Protein AF-A0A2H6GKX2-F1 (afdb_monomer_lite)

Structure (mmCIF, N/CA/C/O backbone):
data_AF-A0A2H6GKX2-F1
#
_entry.id   AF-A0A2H6GKX2-F1
#
loop_
_atom_site.group_PDB
_atom_site.id
_atom_site.type_symbol
_atom_site.label_atom_id
_atom_site.label_alt_id
_atom_site.label_comp_id
_atom_site.label_asym_id
_atom_site.label_entity_id
_atom_site.label_seq_id
_atom_site.pdbx_PDB_ins_code
_atom_site.Cartn_x
_atom_site.Cartn_y
_atom_site.Cartn_z
_atom_site.occupancy
_atom_site.B_iso_or_equiv
_atom_site.auth_seq_id
_atom_site.auth_comp_id
_atom_site.auth_asym_id
_atom_site.auth_atom_id
_atom_site.pdbx_PDB_model_num
ATOM 1 N N . MET A 1 1 ? -2.957 -5.981 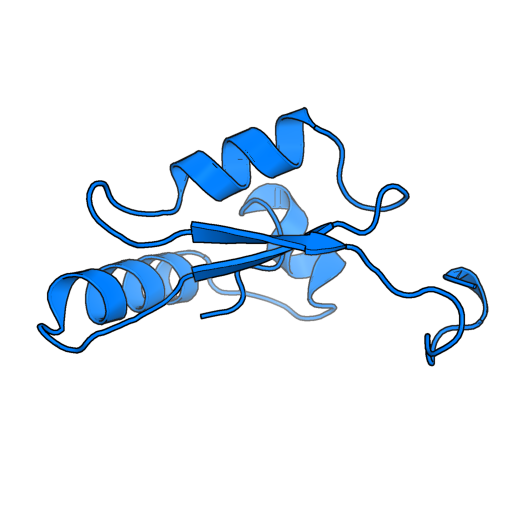5.485 1.00 96.88 1 MET A N 1
ATOM 2 C CA . MET A 1 1 ? -2.866 -6.381 4.056 1.00 96.88 1 MET A CA 1
ATOM 3 C C . MET A 1 1 ? -1.621 -5.771 3.427 1.00 96.88 1 MET A C 1
ATOM 5 O O . MET A 1 1 ? -1.233 -4.686 3.830 1.00 96.88 1 MET A O 1
ATOM 9 N N . ASP A 1 2 ? -0.987 -6.458 2.473 1.00 97.69 2 ASP A N 1
ATOM 10 C CA . ASP A 1 2 ? 0.130 -5.907 1.688 1.00 97.69 2 ASP A CA 1
ATOM 11 C C . ASP A 1 2 ? -0.417 -5.132 0.476 1.00 97.69 2 ASP A C 1
ATOM 13 O O . ASP A 1 2 ? -1.042 -5.730 -0.399 1.00 97.69 2 ASP A O 1
ATOM 17 N N . ILE A 1 3 ? -0.235 -3.811 0.450 1.00 98.25 3 ILE A N 1
ATOM 18 C CA . ILE A 1 3 ? -0.629 -2.933 -0.655 1.00 98.25 3 ILE A CA 1
ATOM 19 C C . ILE A 1 3 ? 0.598 -2.765 -1.549 1.00 98.25 3 ILE A C 1
ATOM 21 O O . ILE A 1 3 ? 1.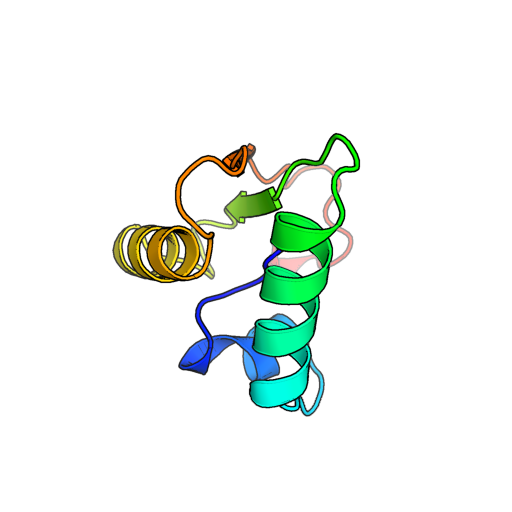572 -2.120 -1.181 1.00 98.25 3 ILE A O 1
ATOM 25 N N . LYS A 1 4 ? 0.579 -3.412 -2.714 1.00 96.69 4 LYS A N 1
ATOM 26 C CA . LYS A 1 4 ? 1.796 -3.622 -3.511 1.00 96.69 4 LYS A CA 1
ATOM 27 C C . LYS A 1 4 ? 2.268 -2.393 -4.284 1.00 96.69 4 LYS A C 1
ATOM 29 O O . LYS A 1 4 ? 3.456 -2.281 -4.566 1.00 96.69 4 LYS A O 1
ATOM 34 N N . ALA A 1 5 ? 1.342 -1.527 -4.676 1.00 98.06 5 ALA A N 1
ATOM 35 C CA . ALA A 1 5 ? 1.586 -0.420 -5.589 1.00 98.06 5 ALA A CA 1
ATOM 36 C C . ALA A 1 5 ? 0.426 0.589 -5.514 1.00 98.06 5 ALA A C 1
ATOM 38 O O . ALA A 1 5 ? -0.644 0.230 -5.005 1.00 98.06 5 ALA A O 1
ATOM 39 N N . PRO A 1 6 ? 0.581 1.815 -6.043 1.00 98.19 6 PRO A N 1
ATOM 40 C CA . PRO A 1 6 ? -0.578 2.638 -6.373 1.00 98.19 6 PRO A CA 1
ATOM 41 C C . PRO A 1 6 ? -1.414 1.946 -7.467 1.00 98.19 6 PRO A C 1
ATOM 43 O O . PRO A 1 6 ? -0.894 1.090 -8.192 1.00 98.19 6 PRO A O 1
ATOM 46 N N . LEU A 1 7 ? -2.708 2.270 -7.564 1.00 97.81 7 LEU A N 1
ATOM 47 C CA . LEU A 1 7 ? -3.665 1.527 -8.403 1.00 97.81 7 LEU A CA 1
ATOM 48 C C . LEU A 1 7 ? -3.204 1.423 -9.864 1.00 97.81 7 LEU A C 1
ATOM 50 O O . LEU A 1 7 ? -3.181 0.329 -10.426 1.00 97.81 7 LEU A O 1
ATOM 54 N N . GLU A 1 8 ? -2.686 2.515 -10.422 1.00 97.12 8 GLU A N 1
ATOM 55 C CA . GLU A 1 8 ? -2.214 2.592 -11.805 1.00 97.12 8 GLU A CA 1
ATOM 56 C C . GLU A 1 8 ? -0.986 1.710 -12.105 1.00 97.12 8 GLU A C 1
ATOM 58 O O . GLU A 1 8 ? -0.721 1.379 -13.261 1.00 97.12 8 GLU A O 1
ATOM 63 N N . LEU A 1 9 ? -0.227 1.309 -11.079 1.00 97.50 9 LEU A N 1
ATOM 64 C CA . LEU A 1 9 ? 0.922 0.405 -11.208 1.00 97.50 9 LEU A CA 1
ATOM 65 C C . LEU A 1 9 ? 0.612 -1.013 -10.712 1.00 97.50 9 LEU A C 1
ATOM 67 O O . LEU A 1 9 ? 1.436 -1.915 -10.881 1.00 97.50 9 LEU A O 1
ATOM 71 N N . TYR A 1 10 ? -0.561 -1.234 -10.114 1.00 97.56 10 TYR A N 1
ATOM 72 C CA . TYR A 1 10 ? -0.866 -2.452 -9.368 1.00 97.56 10 TYR A CA 1
ATOM 73 C C . TYR A 1 10 ? -0.836 -3.695 -10.245 1.00 97.56 10 TYR A C 1
ATOM 75 O O . TYR A 1 10 ? -0.183 -4.668 -9.880 1.00 97.56 10 TYR A O 1
ATOM 83 N N . ALA A 1 11 ? -1.458 -3.656 -11.426 1.00 97.19 11 ALA A N 1
ATOM 84 C CA . ALA A 1 11 ? -1.450 -4.787 -12.357 1.00 97.19 11 ALA A CA 1
ATOM 85 C C . ALA A 1 11 ? -0.022 -5.176 -12.767 1.00 97.19 11 ALA A C 1
ATOM 87 O O . ALA A 1 11 ? 0.356 -6.347 -12.744 1.00 97.19 11 ALA A O 1
ATOM 88 N N . ARG A 1 12 ? 0.795 -4.165 -13.093 1.00 96.00 12 ARG A N 1
ATOM 89 C CA . ARG A 1 12 ? 2.182 -4.345 -13.527 1.00 96.00 12 ARG A CA 1
ATOM 90 C C . ARG A 1 12 ? 3.035 -4.959 -12.422 1.00 96.00 12 ARG A C 1
ATOM 92 O O . ARG A 1 12 ? 3.753 -5.915 -12.686 1.00 96.00 12 ARG A O 1
ATOM 99 N N . LEU A 1 13 ? 2.965 -4.420 -11.204 1.00 94.69 13 LEU A N 1
ATOM 100 C CA . LEU A 1 13 ? 3.811 -4.876 -10.095 1.00 94.69 13 LEU A CA 1
ATOM 101 C C . LEU A 1 13 ? 3.296 -6.161 -9.434 1.00 94.69 13 LEU A C 1
ATOM 103 O O . LEU A 1 13 ? 4.088 -6.915 -8.875 1.00 94.69 13 LEU A O 1
ATOM 107 N N . ALA A 1 14 ? 1.994 -6.447 -9.516 1.00 93.56 14 ALA A N 1
ATOM 108 C CA . ALA A 1 14 ? 1.435 -7.733 -9.107 1.00 93.56 14 ALA A CA 1
ATOM 109 C C . ALA A 1 14 ? 1.642 -8.837 -10.161 1.00 93.56 14 ALA A C 1
ATOM 111 O O . ALA A 1 14 ? 1.492 -10.012 -9.834 1.00 93.56 14 ALA A O 1
ATOM 112 N N . GLY A 1 15 ? 1.968 -8.475 -11.408 1.00 94.00 15 GLY A N 1
ATOM 113 C CA 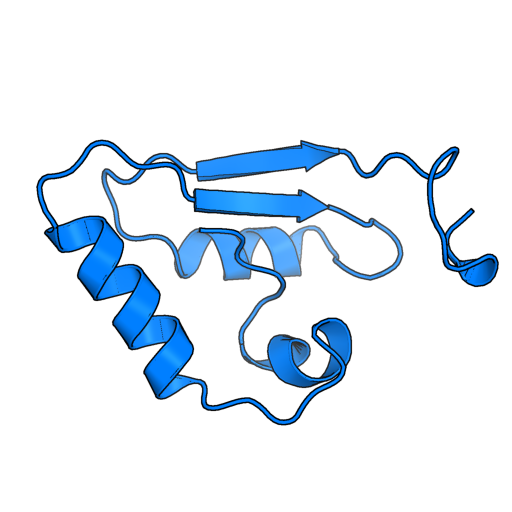. GLY A 1 15 ? 2.190 -9.416 -12.510 1.00 94.00 15 GLY A CA 1
ATOM 114 C C . GLY A 1 15 ? 0.918 -10.104 -13.016 1.00 94.00 15 GLY A C 1
ATOM 115 O O . GLY A 1 15 ? 1.000 -11.114 -13.710 1.00 94.00 15 GLY A O 1
ATOM 116 N N . VAL A 1 16 ? -0.261 -9.585 -12.665 1.00 95.25 16 VAL A N 1
ATOM 117 C CA . VAL A 1 16 ? -1.562 -10.170 -13.011 1.00 95.25 16 VAL A CA 1
ATOM 118 C C . VAL A 1 16 ? -2.552 -9.081 -13.400 1.00 95.25 16 VAL A C 1
ATOM 120 O O . VAL A 1 16 ? -2.421 -7.926 -12.995 1.00 95.25 16 VAL A O 1
ATOM 123 N N . LYS A 1 17 ? -3.584 -9.448 -14.166 1.00 95.69 17 LYS A N 1
ATOM 124 C CA . LYS A 1 17 ? -4.750 -8.574 -14.328 1.00 95.69 17 LYS A CA 1
ATOM 125 C C . LYS A 1 17 ? -5.405 -8.385 -12.964 1.00 95.69 17 LYS A C 1
ATOM 127 O O . LYS A 1 17 ? -5.590 -9.354 -12.228 1.00 95.69 17 LYS A O 1
ATOM 132 N N . ILE A 1 18 ? -5.752 -7.147 -12.650 1.00 96.06 18 ILE A N 1
ATOM 133 C CA . ILE A 1 18 ? -6.382 -6.781 -11.386 1.00 96.06 18 ILE A CA 1
ATOM 134 C C . ILE A 1 18 ? -7.735 -6.139 -11.637 1.00 96.06 18 ILE A C 1
ATOM 136 O O . ILE A 1 18 ? -8.045 -5.687 -12.736 1.00 96.06 18 ILE A O 1
ATOM 140 N N . ASP A 1 19 ? -8.516 -6.125 -10.572 1.00 97.25 19 ASP A N 1
ATOM 141 C CA . ASP A 1 19 ? -9.774 -5.416 -10.451 1.00 97.25 19 ASP A CA 1
ATOM 142 C C . ASP A 1 19 ? -9.572 -4.410 -9.311 1.00 97.25 19 ASP A C 1
ATOM 144 O O . ASP A 1 19 ? -9.426 -4.800 -8.146 1.00 97.25 19 ASP A O 1
ATOM 148 N N . GLU A 1 20 ? -9.440 -3.130 -9.666 1.00 97.19 20 GLU A N 1
ATOM 149 C CA . GLU A 1 20 ? -9.129 -2.057 -8.713 1.00 97.19 20 GLU A CA 1
ATOM 150 C C . GLU A 1 20 ? -10.209 -1.941 -7.634 1.00 97.19 20 GLU A C 1
ATOM 152 O O . GLU A 1 20 ? -9.891 -1.744 -6.457 1.00 97.19 20 GLU A O 1
ATOM 157 N N . GLU A 1 21 ? -11.475 -2.159 -8.000 1.00 98.06 21 GLU A N 1
ATOM 158 C CA . GLU A 1 21 ? -12.599 -2.099 -7.067 1.00 98.06 21 GLU A CA 1
ATOM 159 C C . GLU A 1 21 ? -12.481 -3.177 -5.993 1.00 98.06 21 GLU A C 1
ATOM 161 O O . GLU A 1 21 ? -12.750 -2.916 -4.820 1.00 98.06 21 GLU A O 1
ATOM 166 N N . LYS A 1 22 ? -12.019 -4.382 -6.349 1.00 98.19 22 LYS A N 1
ATOM 167 C CA . LYS A 1 22 ? -11.779 -5.443 -5.358 1.00 98.19 22 LYS A CA 1
ATOM 168 C C . LYS A 1 22 ? -10.666 -5.081 -4.387 1.00 98.19 22 LYS A C 1
ATOM 170 O O . LYS A 1 22 ? -10.815 -5.346 -3.196 1.00 98.19 22 LYS A O 1
ATOM 175 N N . ILE A 1 23 ? -9.586 -4.459 -4.860 1.00 98.25 23 ILE A N 1
ATOM 176 C CA . ILE A 1 23 ? -8.482 -4.013 -3.996 1.00 98.25 23 ILE A CA 1
ATOM 177 C C . ILE A 1 23 ? -8.996 -2.965 -3.005 1.00 98.25 23 ILE A C 1
ATOM 179 O O . ILE A 1 23 ? -8.817 -3.120 -1.794 1.00 98.25 23 ILE A O 1
ATOM 183 N N . LEU A 1 24 ? -9.687 -1.938 -3.506 1.00 98.50 24 LEU A N 1
ATOM 184 C CA . LEU A 1 24 ? -10.270 -0.882 -2.681 1.00 98.50 24 LEU A CA 1
ATOM 185 C C . LEU A 1 24 ? -11.293 -1.441 -1.690 1.00 98.50 24 LEU A C 1
ATOM 187 O O . LEU A 1 24 ? -11.262 -1.097 -0.507 1.00 98.50 24 LEU A O 1
ATOM 191 N N . ARG A 1 25 ? -12.159 -2.356 -2.132 1.00 98.56 25 ARG A N 1
ATOM 192 C CA . ARG A 1 25 ? -13.135 -3.025 -1.269 1.00 98.56 25 ARG A CA 1
ATOM 193 C C . ARG A 1 25 ? -12.455 -3.830 -0.167 1.00 98.56 25 ARG A C 1
ATOM 195 O O . ARG A 1 25 ? -12.890 -3.752 0.977 1.00 98.56 25 ARG A O 1
ATOM 202 N N . SER A 1 26 ? -11.395 -4.578 -0.473 1.00 98.44 26 SER A N 1
ATOM 203 C CA . SER A 1 26 ? -10.628 -5.311 0.541 1.00 98.44 26 SER A CA 1
ATOM 204 C C . SER A 1 26 ? -10.024 -4.379 1.587 1.00 98.44 26 SER A C 1
ATOM 206 O O . SER A 1 26 ? -10.093 -4.686 2.775 1.00 98.44 26 SER A O 1
ATOM 208 N N . ILE A 1 27 ? -9.485 -3.230 1.171 1.00 98.56 27 ILE A N 1
ATOM 209 C CA . ILE A 1 27 ? -8.949 -2.227 2.096 1.00 98.56 27 ILE A CA 1
ATOM 210 C C . ILE A 1 27 ? -10.044 -1.723 3.048 1.00 98.56 27 ILE A C 1
ATOM 212 O O . ILE A 1 27 ? -9.857 -1.766 4.263 1.00 98.56 27 ILE A O 1
ATOM 216 N N . HIS A 1 28 ? -11.204 -1.324 2.518 1.00 98.38 28 HIS A N 1
ATOM 217 C CA . HIS A 1 28 ? -12.318 -0.827 3.331 1.00 98.38 28 HIS A CA 1
ATOM 218 C C . HIS A 1 28 ? -12.887 -1.899 4.267 1.00 98.38 28 HIS A C 1
ATOM 220 O O . HIS A 1 28 ? -13.171 -1.610 5.427 1.00 98.38 28 HIS A O 1
ATOM 226 N N . LEU A 1 29 ? -13.014 -3.144 3.795 1.00 98.56 29 LEU A N 1
ATOM 227 C CA . LEU A 1 29 ? -13.474 -4.264 4.619 1.00 98.56 29 LEU A CA 1
ATOM 228 C C . LEU A 1 29 ? -12.532 -4.528 5.794 1.00 98.56 29 LEU A C 1
ATOM 230 O O . LEU A 1 29 ? -13.000 -4.742 6.906 1.00 98.56 29 LEU A O 1
ATOM 234 N N . ILE A 1 30 ? -11.216 -4.504 5.565 1.00 98.50 30 ILE A N 1
ATOM 235 C CA . ILE A 1 30 ? -10.227 -4.716 6.628 1.00 98.50 30 ILE A CA 1
ATOM 236 C C . ILE A 1 30 ? -10.263 -3.558 7.626 1.00 98.50 30 ILE A C 1
ATOM 238 O O . ILE A 1 30 ? -10.355 -3.808 8.828 1.00 98.50 30 ILE A O 1
ATOM 242 N N . ALA A 1 31 ? -10.246 -2.315 7.142 1.00 98.12 31 ALA A N 1
ATOM 243 C CA . ALA A 1 31 ? -10.274 -1.130 7.995 1.00 98.12 31 ALA A CA 1
ATOM 244 C C . ALA A 1 31 ? -11.546 -1.067 8.862 1.00 98.12 31 ALA A C 1
ATOM 246 O O . ALA A 1 31 ? -11.473 -0.785 10.055 1.00 98.12 31 ALA A O 1
ATOM 247 N N . GLY A 1 32 ? -12.703 -1.405 8.283 1.00 97.75 32 GLY A N 1
ATOM 248 C CA . GLY A 1 32 ? -13.998 -1.430 8.970 1.00 97.75 32 GLY A CA 1
ATOM 249 C C . GLY A 1 32 ? -14.309 -2.719 9.739 1.00 97.75 32 GLY A C 1
ATOM 250 O O . GLY A 1 32 ? -15.400 -2.841 10.286 1.00 97.75 32 GLY A O 1
ATOM 251 N N . SER A 1 33 ? -13.395 -3.694 9.780 1.00 97.50 33 SER A N 1
ATOM 252 C CA . SER A 1 33 ? -13.677 -5.027 10.343 1.00 97.50 33 SER A CA 1
ATOM 253 C C . SER A 1 33 ? -13.813 -5.065 11.869 1.00 97.50 33 SER A C 1
ATOM 255 O O . SER A 1 33 ? -14.314 -6.048 12.409 1.00 97.50 33 SER A O 1
ATOM 257 N N . GLY A 1 34 ? -13.315 -4.047 12.577 1.00 96.38 34 GLY A N 1
ATOM 258 C CA . GLY A 1 34 ? -13.190 -4.063 14.039 1.00 96.38 34 GLY A CA 1
ATOM 259 C C . GLY A 1 34 ? -12.079 -4.981 14.572 1.00 96.38 34 GLY A C 1
ATOM 260 O O . GLY A 1 34 ? -11.905 -5.088 15.784 1.00 96.38 34 GLY A O 1
ATOM 261 N N . VAL A 1 35 ? -11.304 -5.628 13.694 1.00 96.81 35 VAL A N 1
ATOM 262 C CA . VAL A 1 35 ? -10.176 -6.494 14.064 1.00 96.81 35 VAL A CA 1
ATOM 263 C C . VAL A 1 35 ? -8.868 -5.694 14.004 1.00 96.81 35 VAL A C 1
ATOM 265 O O . VAL A 1 35 ? -8.673 -4.942 13.043 1.00 96.81 35 VAL A O 1
ATOM 268 N N . PRO A 1 36 ? -7.939 -5.854 14.972 1.00 97.75 36 PRO A N 1
ATOM 269 C CA . PRO A 1 36 ? -6.605 -5.268 14.876 1.00 97.75 36 PRO A CA 1
ATOM 270 C C . PRO A 1 36 ? -5.910 -5.666 13.572 1.00 97.75 36 PRO A C 1
ATOM 272 O O . PRO A 1 36 ? -5.828 -6.846 13.228 1.00 97.75 36 PRO A O 1
ATOM 275 N N . HIS A 1 37 ? -5.403 -4.680 12.839 1.00 98.06 37 HIS A N 1
ATOM 276 C CA . HIS A 1 37 ? -4.813 -4.897 11.526 1.00 98.06 37 HIS A CA 1
ATOM 277 C C . HIS A 1 37 ? -3.663 -3.929 11.250 1.00 98.06 37 HIS A C 1
ATOM 279 O O . HIS A 1 37 ? -3.559 -2.851 11.830 1.00 98.06 37 HIS A O 1
ATOM 285 N N . GLU A 1 38 ? -2.809 -4.323 10.309 1.00 98.25 38 GLU A N 1
ATOM 286 C CA . GLU A 1 38 ? -1.752 -3.486 9.753 1.00 98.25 38 GLU A CA 1
ATOM 287 C C . GLU A 1 38 ? -1.785 -3.590 8.224 1.00 98.25 38 GLU A C 1
ATOM 289 O O . GLU A 1 38 ? -1.810 -4.688 7.643 1.00 98.25 38 GLU A O 1
ATOM 294 N N . PHE A 1 39 ? -1.797 -2.438 7.560 1.00 98.75 39 PHE A N 1
ATOM 295 C CA . PHE A 1 39 ? -1.465 -2.327 6.148 1.00 98.75 39 PHE A CA 1
ATOM 296 C C . PHE A 1 39 ? 0.038 -2.160 5.995 1.00 98.75 39 PHE A C 1
ATOM 298 O O . PHE A 1 39 ? 0.699 -1.520 6.808 1.00 98.75 39 PHE A O 1
ATOM 305 N N . ARG A 1 40 ? 0.604 -2.729 4.939 1.00 98.56 40 ARG A N 1
ATOM 306 C CA . ARG A 1 40 ? 2.039 -2.627 4.695 1.00 98.56 40 ARG A CA 1
ATOM 307 C C . ARG A 1 40 ? 2.353 -2.529 3.218 1.00 98.56 40 ARG A C 1
ATOM 309 O O . ARG A 1 40 ? 1.557 -2.983 2.407 1.00 98.56 40 ARG A O 1
ATOM 316 N N . THR A 1 41 ? 3.533 -2.008 2.917 1.00 98.31 41 THR A N 1
ATOM 317 C CA . THR A 1 41 ? 4.095 -1.947 1.562 1.00 98.31 41 THR A CA 1
ATOM 318 C C . THR A 1 41 ? 5.562 -2.312 1.631 1.00 98.31 41 THR A C 1
ATOM 320 O O . THR A 1 41 ? 6.286 -1.785 2.475 1.00 98.31 41 THR A O 1
ATOM 323 N N . THR A 1 42 ? 6.026 -3.199 0.756 1.00 96.75 42 THR A N 1
ATOM 324 C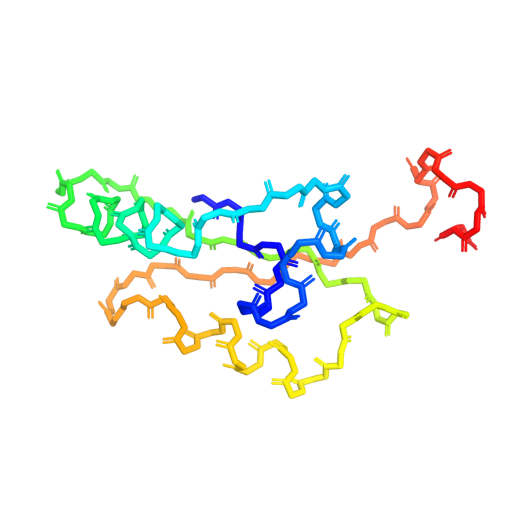 CA . THR A 1 42 ? 7.467 -3.437 0.590 1.00 96.75 42 THR A CA 1
ATOM 325 C C . THR A 1 42 ? 8.037 -2.416 -0.388 1.00 96.75 42 THR A C 1
ATOM 327 O O . THR A 1 42 ? 7.699 -2.447 -1.567 1.00 96.75 42 THR A O 1
ATOM 330 N N . ASN A 1 43 ? 8.891 -1.508 0.088 1.00 96.31 43 ASN A N 1
ATOM 331 C CA . ASN A 1 43 ? 9.511 -0.492 -0.756 1.00 96.31 43 ASN A CA 1
ATOM 332 C C . ASN A 1 43 ? 10.706 -1.077 -1.518 1.00 96.31 43 ASN A C 1
ATOM 334 O O . ASN A 1 43 ? 11.785 -1.265 -0.950 1.00 96.31 43 ASN A O 1
ATOM 338 N N . VAL A 1 44 ? 10.492 -1.363 -2.801 1.00 94.94 44 VAL A N 1
ATOM 339 C CA . VAL A 1 44 ? 11.544 -1.699 -3.762 1.00 94.94 44 VAL A CA 1
ATOM 340 C C . VAL A 1 44 ? 11.857 -0.428 -4.549 1.00 94.94 44 VAL A C 1
ATOM 342 O O . VAL A 1 44 ? 11.115 -0.071 -5.458 1.00 94.94 44 VAL A O 1
ATOM 345 N N . GLU A 1 45 ? 12.946 0.258 -4.205 1.00 92.31 45 GLU A N 1
ATOM 346 C CA . GLU A 1 45 ? 13.274 1.599 -4.734 1.00 92.31 45 GLU A CA 1
ATOM 347 C C . GLU A 1 45 ? 13.424 1.652 -6.266 1.00 92.31 45 GLU A C 1
ATOM 349 O O . GLU A 1 45 ? 13.239 2.702 -6.872 1.00 92.31 45 GLU A O 1
ATOM 354 N N . SER A 1 46 ? 13.725 0.522 -6.918 1.00 92.69 46 SER A N 1
ATOM 355 C CA . SER A 1 46 ? 13.775 0.424 -8.384 1.00 92.69 46 SER A CA 1
ATOM 356 C C . SER A 1 46 ? 12.397 0.325 -9.052 1.00 92.69 46 SER A C 1
ATOM 358 O O . SER A 1 46 ? 12.303 0.466 -10.270 1.00 92.69 46 SER A O 1
ATOM 360 N N . LEU A 1 47 ? 11.335 0.063 -8.284 1.00 94.88 47 LEU A N 1
ATOM 361 C CA . LEU A 1 47 ? 9.967 -0.134 -8.778 1.00 94.88 47 LEU A CA 1
ATOM 362 C C . LEU A 1 47 ? 8.986 0.928 -8.274 1.00 94.88 47 LEU A C 1
ATOM 364 O O . LEU A 1 47 ? 7.978 1.169 -8.936 1.00 94.88 47 LEU A O 1
ATOM 368 N N . LEU A 1 48 ? 9.258 1.530 -7.114 1.00 97.25 48 LEU A N 1
ATOM 369 C CA . LEU A 1 48 ? 8.402 2.518 -6.466 1.00 97.25 48 LEU A CA 1
ATOM 370 C C . LEU A 1 48 ? 9.209 3.772 -6.134 1.00 97.25 48 LE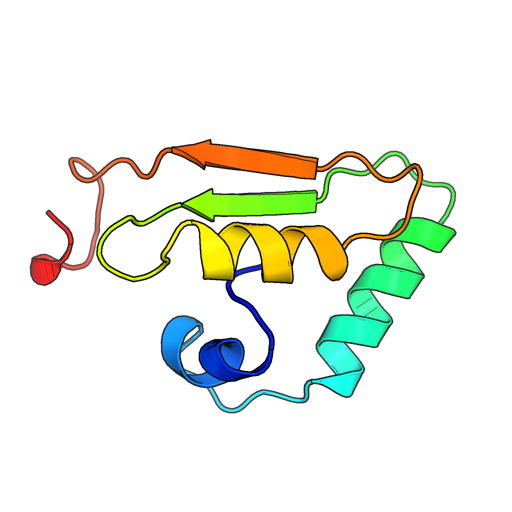U A C 1
ATOM 372 O O . LEU A 1 48 ? 10.220 3.712 -5.437 1.00 97.25 48 LEU A O 1
ATOM 376 N N . SER A 1 49 ? 8.726 4.919 -6.604 1.00 97.69 49 SER A N 1
ATOM 377 C CA . SER A 1 49 ? 9.232 6.225 -6.191 1.00 97.69 49 SER A CA 1
ATOM 378 C C . SER A 1 49 ? 8.606 6.671 -4.865 1.00 97.69 49 SER A C 1
ATOM 380 O O . SER A 1 49 ? 7.568 6.158 -4.444 1.00 97.69 49 SER A O 1
ATOM 382 N N . THR A 1 50 ? 9.171 7.703 -4.232 1.00 97.25 50 THR A N 1
ATOM 383 C CA . THR A 1 50 ? 8.559 8.345 -3.053 1.00 97.25 50 THR A CA 1
ATOM 384 C C . THR A 1 50 ? 7.117 8.785 -3.324 1.00 97.25 50 THR A C 1
ATOM 386 O O . THR A 1 50 ? 6.243 8.569 -2.489 1.00 97.25 50 THR A O 1
ATOM 389 N N . ARG A 1 51 ? 6.838 9.312 -4.523 1.00 98.25 51 ARG A N 1
ATOM 390 C CA . ARG A 1 51 ? 5.485 9.711 -4.932 1.00 98.25 51 ARG A CA 1
ATOM 391 C C . ARG A 1 51 ? 4.531 8.519 -5.016 1.00 98.25 51 ARG A C 1
ATOM 393 O O . ARG A 1 51 ? 3.353 8.647 -4.693 1.00 98.25 51 ARG A O 1
ATOM 400 N N . ASP A 1 52 ? 5.018 7.357 -5.441 1.00 98.44 52 ASP A N 1
ATOM 401 C CA . ASP A 1 52 ? 4.202 6.141 -5.470 1.00 98.44 52 ASP A CA 1
ATOM 402 C C . ASP A 1 52 ? 3.888 5.667 -4.050 1.00 98.44 52 ASP A C 1
ATOM 404 O O . ASP A 1 52 ? 2.758 5.275 -3.770 1.00 98.44 52 ASP A O 1
ATOM 408 N N . ILE A 1 53 ? 4.843 5.784 -3.123 1.00 98.25 53 ILE A N 1
ATOM 409 C CA . ILE A 1 53 ? 4.617 5.500 -1.701 1.00 98.25 53 ILE A CA 1
ATOM 410 C C . ILE A 1 53 ? 3.569 6.446 -1.096 1.00 98.25 53 ILE A C 1
ATOM 412 O O . ILE A 1 53 ? 2.706 5.985 -0.348 1.00 98.25 53 ILE A O 1
ATOM 416 N N . GLU A 1 54 ? 3.596 7.738 -1.431 1.00 98.06 54 GLU A N 1
ATOM 417 C CA . GLU A 1 54 ? 2.578 8.713 -1.002 1.00 98.06 54 GLU A CA 1
ATOM 418 C C . GLU A 1 54 ? 1.185 8.348 -1.529 1.00 98.06 54 GLU A C 1
ATOM 420 O O . GLU A 1 54 ? 0.211 8.339 -0.773 1.00 98.06 54 GLU A O 1
ATOM 425 N N . LYS A 1 55 ? 1.085 7.958 -2.805 1.00 98.50 55 LYS A N 1
ATOM 426 C CA . LYS A 1 55 ? -0.171 7.465 -3.383 1.00 98.50 55 LYS A CA 1
ATOM 427 C C . LYS A 1 55 ? -0.655 6.199 -2.686 1.00 98.50 55 LYS A C 1
ATOM 429 O O . LYS A 1 55 ? -1.832 6.111 -2.355 1.00 98.50 55 LYS A O 1
ATOM 434 N N . ILE A 1 56 ? 0.230 5.248 -2.387 1.00 98.50 56 ILE A N 1
ATOM 435 C CA . ILE A 1 56 ? -0.143 4.050 -1.622 1.00 98.50 56 ILE A CA 1
ATOM 436 C C . ILE A 1 56 ? -0.642 4.431 -0.227 1.00 98.50 56 ILE A C 1
ATOM 438 O O . ILE A 1 56 ? -1.652 3.898 0.227 1.00 98.50 56 ILE A O 1
ATOM 442 N N . ARG A 1 57 ? 0.022 5.380 0.447 1.00 98.00 57 ARG A N 1
ATOM 443 C CA . ARG A 1 57 ? -0.413 5.866 1.762 1.00 98.00 57 ARG A CA 1
ATOM 444 C C . ARG A 1 57 ? -1.827 6.438 1.712 1.00 98.00 57 ARG A C 1
ATOM 446 O O . ARG A 1 57 ? -2.571 6.214 2.664 1.00 98.00 57 ARG A O 1
ATOM 453 N N . SER A 1 58 ? -2.181 7.123 0.621 1.00 98.06 58 SER A N 1
ATOM 454 C CA . SER A 1 58 ? -3.516 7.698 0.404 1.00 98.06 58 SER A CA 1
ATOM 455 C C . SER A 1 58 ? -4.621 6.651 0.214 1.00 98.06 58 SER A C 1
ATOM 457 O O . SER A 1 58 ? -5.788 6.952 0.436 1.00 98.06 58 SER A O 1
ATOM 459 N N . LEU A 1 59 ? -4.263 5.410 -0.141 1.00 98.31 59 LEU A N 1
ATOM 460 C CA . LEU A 1 59 ? -5.215 4.299 -0.213 1.00 98.31 59 LEU A CA 1
ATOM 461 C C . LEU A 1 59 ? -5.574 3.751 1.172 1.00 98.31 59 LEU A C 1
ATOM 463 O O . LEU A 1 59 ? -6.580 3.063 1.301 1.00 98.31 59 LEU A O 1
ATOM 467 N N . VAL A 1 60 ? -4.746 3.993 2.193 1.00 98.31 60 VAL A N 1
ATOM 468 C CA . VAL A 1 60 ? -4.966 3.470 3.545 1.00 98.31 60 VAL A CA 1
ATOM 469 C C . VAL A 1 60 ? -5.925 4.392 4.303 1.00 98.31 60 VAL A C 1
ATOM 471 O O . VAL A 1 60 ? -5.568 5.553 4.514 1.00 98.31 60 VAL A O 1
ATOM 474 N N . PRO A 1 61 ? -7.082 3.889 4.778 1.00 97.81 61 PRO A N 1
ATOM 475 C CA . PRO A 1 61 ? -8.041 4.689 5.527 1.00 97.81 61 PRO A CA 1
ATOM 476 C C . PRO A 1 61 ? -7.441 5.284 6.800 1.00 97.81 61 PRO A C 1
ATOM 478 O O . PRO A 1 61 ? -6.615 4.655 7.475 1.00 97.81 61 PRO A O 1
ATOM 481 N N . ASP A 1 62 ? -7.896 6.483 7.153 1.00 95.06 62 ASP A N 1
ATOM 482 C CA . ASP A 1 62 ? -7.483 7.160 8.378 1.00 95.06 62 ASP A CA 1
ATOM 483 C C . ASP A 1 62 ? -7.727 6.284 9.614 1.00 95.06 62 ASP A C 1
ATOM 485 O O . ASP A 1 62 ? -8.685 5.516 9.692 1.00 95.06 62 ASP A O 1
ATOM 489 N N . GLY A 1 63 ? -6.810 6.359 10.580 1.00 93.31 63 GLY A N 1
ATOM 490 C CA . GLY A 1 63 ? -6.839 5.528 11.789 1.00 93.31 63 GLY A CA 1
ATOM 491 C C . GLY A 1 63 ? -6.330 4.092 11.609 1.00 93.31 63 GLY A C 1
ATOM 492 O O . GLY A 1 63 ? -6.072 3.421 12.606 1.00 93.31 63 GLY A O 1
ATOM 493 N N . SER A 1 64 ? -6.108 3.623 10.377 1.00 98.00 64 SER A N 1
ATOM 494 C CA . SER A 1 64 ? -5.493 2.312 10.139 1.00 98.00 64 SER A CA 1
ATOM 495 C C . SER A 1 64 ? -3.968 2.375 10.280 1.00 98.00 64 SER A C 1
ATOM 497 O O . SER A 1 64 ? -3.324 3.317 9.808 1.00 98.00 64 SER A O 1
ATOM 499 N N . SER A 1 65 ? -3.363 1.345 10.882 1.00 97.81 65 SER A N 1
ATOM 500 C CA . SER A 1 65 ? -1.899 1.224 10.935 1.00 97.81 65 SER A CA 1
ATOM 501 C C . SER A 1 65 ? -1.328 0.983 9.535 1.00 97.81 65 SER A C 1
ATOM 503 O O . SER A 1 65 ? -1.845 0.150 8.782 1.00 97.81 65 SER A O 1
ATOM 505 N N . TYR A 1 66 ? -0.243 1.686 9.199 1.00 98.44 66 TYR A N 1
ATOM 506 C CA . TYR A 1 66 ? 0.479 1.520 7.942 1.00 98.44 66 TYR A CA 1
ATOM 507 C C . TYR A 1 66 ? 1.991 1.467 8.150 1.00 98.44 66 TYR A C 1
ATOM 509 O O . TYR A 1 66 ? 2.570 2.359 8.772 1.00 98.44 66 TYR A O 1
ATOM 517 N N . ARG A 1 67 ? 2.640 0.459 7.561 1.00 98.38 67 ARG A N 1
ATOM 518 C CA . ARG A 1 67 ? 4.085 0.250 7.663 1.00 98.38 67 ARG A CA 1
ATOM 519 C C . ARG A 1 67 ? 4.764 0.113 6.304 1.00 98.38 67 ARG A C 1
ATOM 521 O O . ARG A 1 67 ? 4.433 -0.758 5.502 1.00 98.38 67 ARG A O 1
ATOM 528 N N . ILE A 1 68 ? 5.819 0.896 6.095 1.00 98.06 68 ILE A N 1
ATOM 529 C CA . ILE A 1 68 ? 6.735 0.705 4.967 1.00 98.06 68 ILE A CA 1
ATOM 530 C C . ILE A 1 68 ? 7.828 -0.279 5.395 1.00 98.06 68 ILE A C 1
ATOM 532 O O . ILE A 1 68 ? 8.543 -0.066 6.374 1.00 98.06 68 ILE A O 1
ATOM 536 N N . GLN A 1 69 ? 7.943 -1.381 4.666 1.00 97.25 69 GLN A N 1
ATOM 537 C CA . GLN A 1 69 ? 8.946 -2.414 4.875 1.00 97.25 69 GLN A CA 1
ATOM 538 C C . GLN A 1 69 ? 10.093 -2.212 3.888 1.00 97.25 69 GLN A C 1
ATOM 540 O O . GLN A 1 69 ? 9.870 -2.085 2.685 1.00 97.25 69 GLN A O 1
ATOM 545 N N . LYS A 1 70 ? 11.332 -2.223 4.384 1.00 94.75 70 LYS A N 1
ATOM 546 C CA . LYS A 1 70 ? 12.521 -2.188 3.528 1.00 94.75 70 LYS A CA 1
ATOM 547 C C . LYS A 1 70 ? 12.654 -3.507 2.761 1.00 94.75 70 LYS A C 1
ATOM 549 O O . LYS A 1 70 ? 12.600 -4.577 3.371 1.00 94.75 70 LYS A O 1
ATOM 554 N N . PHE A 1 71 ? 12.858 -3.429 1.448 1.00 95.00 71 PHE A N 1
ATOM 555 C CA . PHE A 1 71 ? 13.170 -4.597 0.630 1.00 95.00 71 PHE A CA 1
ATOM 556 C C . PHE A 1 71 ? 14.556 -5.167 0.971 1.00 95.00 71 PHE A C 1
ATOM 558 O O . PHE A 1 71 ? 15.515 -4.416 1.154 1.00 95.00 71 PHE A O 1
ATOM 565 N N . ARG A 1 72 ? 14.657 -6.498 1.061 1.00 92.62 72 ARG A N 1
ATOM 566 C CA . ARG A 1 72 ? 15.908 -7.231 1.310 1.00 92.62 72 ARG A CA 1
ATOM 567 C C . ARG A 1 72 ? 16.354 -7.907 0.021 1.00 92.62 72 ARG A C 1
ATOM 569 O O . ARG A 1 72 ? 15.812 -8.950 -0.352 1.00 92.62 72 ARG A O 1
ATOM 576 N N . LYS A 1 73 ? 17.305 -7.282 -0.673 1.00 90.44 73 LYS A N 1
ATOM 577 C CA . LYS A 1 73 ? 17.789 -7.734 -1.985 1.00 90.44 73 LYS A CA 1
ATOM 578 C C . LYS A 1 73 ? 18.502 -9.081 -1.896 1.00 90.44 73 LYS A C 1
ATOM 580 O O . LYS A 1 73 ? 18.384 -9.903 -2.795 1.00 90.44 73 LYS A O 1
ATOM 585 N N . GLU A 1 74 ? 19.154 -9.355 -0.768 1.00 89.31 74 GLU A N 1
ATOM 586 C CA . GLU A 1 74 ? 19.986 -10.544 -0.546 1.00 89.31 74 GLU A CA 1
ATOM 587 C C . GLU A 1 74 ? 19.180 -11.847 -0.659 1.00 89.31 74 GLU A C 1
ATOM 589 O O . GLU A 1 74 ? 19.706 -12.888 -1.047 1.00 89.31 74 GLU A O 1
ATOM 594 N N . THR A 1 75 ? 17.884 -11.783 -0.342 1.00 88.00 75 THR A N 1
ATOM 595 C CA . THR A 1 75 ? 16.964 -12.926 -0.369 1.00 88.00 75 THR A CA 1
ATOM 596 C C . THR A 1 75 ? 15.990 -12.886 -1.546 1.00 88.00 75 THR A C 1
ATOM 598 O O . THR A 1 75 ? 15.050 -13.679 -1.585 1.00 88.00 75 THR A O 1
ATOM 601 N N . ALA A 1 76 ? 16.160 -11.960 -2.496 1.00 86.62 76 ALA A N 1
ATOM 602 C CA . ALA A 1 76 ? 15.268 -11.849 -3.644 1.00 86.62 76 ALA A CA 1
ATOM 603 C C . ALA A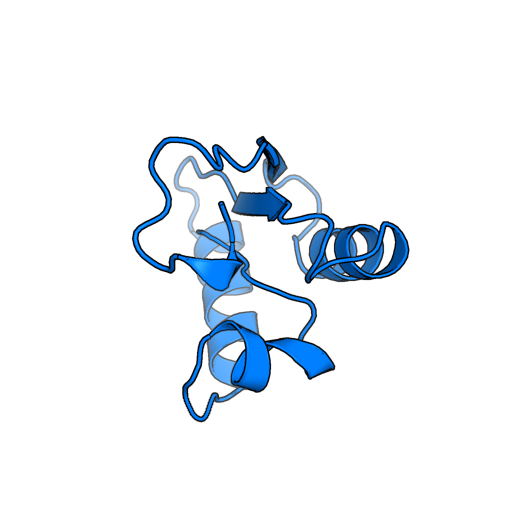 1 76 ? 15.375 -13.095 -4.538 1.00 86.62 76 ALA A C 1
ATOM 605 O O . ALA A 1 76 ? 16.473 -13.577 -4.826 1.00 86.62 76 ALA A O 1
ATOM 606 N N . MET A 1 77 ? 14.234 -13.632 -4.975 1.00 84.38 77 MET A N 1
ATOM 607 C CA . MET A 1 77 ? 14.189 -14.774 -5.900 1.00 84.38 77 MET A CA 1
ATOM 608 C C . MET A 1 77 ? 14.466 -14.350 -7.346 1.00 84.38 77 MET A C 1
ATOM 610 O O . MET A 1 77 ? 15.099 -15.092 -8.089 1.00 84.38 77 MET A O 1
ATOM 614 N N . GLU A 1 78 ? 14.058 -13.136 -7.718 1.00 79.31 78 GLU A N 1
ATOM 615 C CA . GLU A 1 78 ? 14.336 -12.552 -9.029 1.00 79.31 78 GLU A CA 1
ATOM 616 C C . GLU A 1 78 ? 15.757 -11.974 -9.055 1.00 79.31 78 GLU A C 1
ATOM 618 O O . GLU A 1 78 ? 16.072 -11.053 -8.296 1.00 79.31 78 GLU A O 1
ATOM 623 N N . GLY A 1 79 ? 16.618 -12.496 -9.933 1.00 73.19 79 GLY A N 1
ATOM 624 C CA . GLY A 1 79 ? 18.023 -12.076 -10.016 1.00 73.19 79 GLY A CA 1
ATOM 625 C C . GLY A 1 79 ? 18.198 -10.594 -10.360 1.00 73.19 79 GLY A C 1
ATOM 626 O O . GLY A 1 79 ? 19.121 -9.961 -9.864 1.00 73.19 79 GLY A O 1
ATOM 627 N N . LEU A 1 80 ? 17.268 -10.025 -11.134 1.00 74.31 80 LEU A N 1
ATOM 628 C CA . LEU A 1 80 ? 17.252 -8.609 -11.533 1.00 74.31 80 LEU A CA 1
ATOM 629 C C . LEU A 1 80 ? 16.949 -7.634 -10.380 1.00 74.31 80 LEU A C 1
ATOM 631 O O . LEU A 1 80 ? 17.108 -6.427 -10.547 1.00 74.31 80 LEU A O 1
ATOM 635 N N . LEU A 1 81 ? 16.481 -8.136 -9.233 1.00 72.38 81 LEU A N 1
ATOM 636 C CA . LEU A 1 81 ? 16.193 -7.332 -8.040 1.00 72.38 81 LEU A CA 1
ATOM 637 C C . LEU A 1 81 ? 17.295 -7.431 -6.970 1.00 72.38 81 LEU A C 1
ATOM 639 O O . LEU A 1 81 ? 17.180 -6.755 -5.942 1.00 72.38 81 LEU A O 1
ATOM 643 N N . ARG A 1 82 ? 18.324 -8.261 -7.192 1.00 64.31 82 ARG A N 1
ATOM 644 C CA . ARG A 1 82 ? 19.500 -8.376 -6.316 1.00 64.31 82 ARG A CA 1
ATOM 645 C C . ARG A 1 82 ? 20.463 -7.210 -6.513 1.00 64.31 82 ARG A C 1
ATOM 647 O O . ARG A 1 82 ? 20.614 -6.747 -7.662 1.00 64.31 82 ARG A O 1
#

pLDDT: mean 95.05, std 6.44, range [64.31, 98.75]

Sequence (82 aa):
MDIKAPLELYARLAGVKIDEEKILRSIHLIAGSGVPHEFRTTNVESLLSTRDIEKIRSLVPDGSSYRIQKFRKETAMEGLLR

Secondary structure (DSSP, 8-state):
-B--S-HHHHHHHHTS---HHHHHHHHHHHHTTSS--EEEEEE-TTT--HHHHHHHHHHSPTTSEEEEEEP-GGG-SSGGG-

Radius of gyration: 13.25 Å; chains: 1; bounding box: 34×24×29 Å

Foldseek 3Di:
DEDEWQLVCRCVRVVHDDDSVVVLVVLVCVVPVPDQDEYEYEDLPVRDDPVGVVNSVVSHDPPHHYYYHYDDQVPDPDPVSD

=== Feature glossary ===
The record interleaves many kinds of information about one protein. Here is each kind framed as the question it answers.

Q: What does the local fold look like, residue by residue?
A: The Foldseek 3Di string encodes local tertiary geometry as a 20-letter alphabet — one character per residue — derived from the relative positions of nearby Cα atoms. Unlike the amino-acid sequence, 3Di is a direct function of the 3D structure, so two proteins with the same fold have similar 3Di strings even at low sequence identity.

Q: Which residues are in helices, strands, or loops?
A: The SS8 string is DSSP's per-residue secondary-structure call. α-helix (H) means an i→i+4 H-bond ladder; β-strand (E) means the residue participates in a β-sheet; 3₁₀ (G) and π (I) are tighter and wider helices; T/S are turns/bends; '-' is loop.

Q: How big and how compact is the whole molecule?
A: Radius of gyration (Rg) is the root-mean-square distance of Cα atoms from their centroid — a single number for overall size and compactness. A globular domain of N residues has Rg ≈ 2.2·N^0.38 Å; an extended or disordered chain has a much larger Rg. The Cα contact count is the number of residue pairs whose Cα atoms are within 8 Å and are more than four positions apart in sequence — a standard proxy for tertiary packing density. The bounding box is the smallest axis-aligned box enclosing all Cα atoms.

Q: Where is each backbone atom in 3D?
A: Structure coordinates are given as an mmCIF _atom_site loop: one row per atom with element, residue name, chain id, sequence number, and x/y/z position in Å. Only the four main-chain atoms per residue are included here; side chains are omitted to keep the record compact.

Q: What is the amino-acid chain?
A: Primary structure: the covalent order of the twenty standard amino acids along the backbone. Two proteins with the same sequence will (almost always) fold to the same structure; two with 30% identity often share a fold but not the details.

Q: What if only a Cα trace is available?
A: Three-state secondary structure (P-SEA) collapses the eight DSSP classes into helix (a), strand (b), and coil (c). P-SEA assigns these from Cα geometry alone — distances and angles — without requiring backbone oxygens, so it works on any Cα trace.

Q: What family and function is it annotated with?
A: Database cross-references. InterPro integrates a dozen domain/family signature databases into unified entries with residue-range hits. GO terms attach function/process/location labels with evidence codes. CATH codes position the fold in a four-level structural taxonomy. Organism is the NCBI-taxonomy species name.

Q: How confident is the AlphaFold model at each residue?
A: pLDDT is the predicted lDDT-Cα score: AlphaFold's confidence that the local environment of each residue (all inter-atomic distances within 15 Å) is correctly placed. It is a per-residue number between 0 and 100, with higher meaning more reliable.

Q: How mobile is each atom in the crystal?
A: B-factor (Debye–Waller factor) reflects atomic displacement in the crystal lattice. It is an experimental observable (units Å²), not a prediction; low values mean the atom is pinned down, high values mean it moves or is heterogeneous across the crystal.

Q: Which residues are buried vs exposed?
A: SASA measures how much of the protein is reachable by solvent. It is computed by rolling a water-sized probe over the atomic surface and summing the exposed area (Å²). Per-residue SASA distinguishes core (buried, low SASA) from surface (exposed, high SASA) residues; total SASA is a whole-molecule size measure.

Q: What do the diagnostic plots show?
A: Plot images: a contact map (which residues are close in 3D, as an N×N binary image), a Ramachandran scatter (backbone torsion angles, revealing secondary-structure composition at a glance), and — for AlphaFold structures — a PAE heatmap (pairwise prediction confidence).

Q: What known structures does this most resemble?
A: The Foldseek neighbor list gives the closest experimentally determined structures in the PDB, ranked by structural alignment. TM-score near 1 means near-identical fold; near 0.3 means only rough topology match. This is how one finds what a novel AlphaFold prediction most resembles in the solved-structure universe.

Q: Are the domains correctly placed relative to each other?
A: Predicted aligned error is AlphaFold's pairwise confidence. Unlike pLDDT (per-residue), PAE is per-residue-pair and captures whether two parts of the structure are correctly placed relative to each other. Units are ångströms of expected positional error.

Q: What do the rendered images show?
A: Structure images are PyMOL renders from six orthogonal camera directions. Cartoon representation draws helices as coils and strands as arrows; sticks shows the backbone as bonds; surface shows the solvent-excluded envelope. Rainbow coloring maps sequence position to hue (blue→red, N→C); chain coloring assigns a distinct color per polypeptide.

Q: What are the backbone torsion angles?
A: φ (phi) and ψ (psi) are the two rotatable backbone dihedrals per residue: φ is the C(i-1)–N–Cα–C torsion, ψ is the N–Cα–C–N(i+1) torsion, both in degrees on (−180°, 180°]. α-helical residues cluster near (−60°, −45°); β-strand residues near (−120°, +130°). A Ramachandran plot is simply a scatter of (φ, ψ) for every residue.